Protein AF-A0A679JXE9-F1 (afdb_monomer)

pLDDT: mean 89.42, std 7.93, range [59.41, 96.56]

Foldseek 3Di:
DQALVNVLVVLVVVLVVLVVVCVVPDHDDPVSVVVNVVSVVVSVVSVVVNVVD

Radius of gyration: 12.74 Å; Cα contacts (8 Å, |Δi|>4): 27; chains: 1; bounding box: 30×15×38 Å

Organism: NCBI:txid570505

Mean predicted aligned error: 4.19 Å

Secondary structure (DSSP, 8-state):
---HHHHHHHHHHHHHHHHHHHHHHSSPPHHHHHHHHHHHHHHHHHHHHHHT-

Sequence (53 aa):
MVSFDMLIDDLEREKQALVQDTARRGPASYAVIDMLIALDLKIFALRTLSEDR

Nearest PDB structures (foldseek):
  2f6m-assembly2_C  TM=9.118E-01  e=3.358E+00  Saccharomyces cerevisiae
  3k9a-assembly1_A  TM=9.572E-01  e=7.949E+00  Human immunodeficiency virus 1

Structure (mmCIF, N/CA/C/O backbone):
data_AF-A0A679JXE9-F1
#
_entry.id   AF-A0A679JXE9-F1
#
loop_
_atom_site.group_PDB
_atom_site.id
_atom_site.type_symbol
_atom_site.label_atom_id
_atom_site.label_alt_id
_atom_site.label_comp_id
_atom_site.label_asym_id
_atom_site.label_entity_id
_atom_site.label_seq_id
_atom_site.pdbx_PDB_ins_code
_atom_site.Cartn_x
_atom_site.Cartn_y
_atom_site.Cartn_z
_atom_site.occupancy
_atom_site.B_iso_or_equiv
_atom_site.auth_seq_id
_atom_site.auth_comp_id
_atom_site.auth_asym_id
_atom_site.auth_atom_id
_atom_site.pdbx_PDB_model_num
ATOM 1 N N . MET A 1 1 ? -1.284 1.582 -23.394 1.00 60.59 1 MET A N 1
ATOM 2 C CA . MET A 1 1 ? -0.092 1.086 -22.673 1.00 60.59 1 MET A CA 1
ATOM 3 C C . MET A 1 1 ? -0.146 1.701 -21.289 1.00 60.59 1 MET A C 1
ATOM 5 O O . MET A 1 1 ? -0.215 2.917 -21.217 1.00 60.59 1 MET A O 1
ATOM 9 N N . VAL A 1 2 ? -0.227 0.896 -20.233 1.00 69.19 2 VAL A N 1
ATOM 10 C CA . VAL A 1 2 ? -0.187 1.396 -18.849 1.00 69.19 2 VAL A CA 1
ATOM 11 C C . VAL A 1 2 ? 1.289 1.531 -18.462 1.00 69.19 2 VAL A C 1
ATOM 13 O O . VAL A 1 2 ? 2.037 0.570 -18.648 1.00 69.19 2 VAL A O 1
ATOM 16 N N . SER A 1 3 ? 1.727 2.715 -18.021 1.00 86.12 3 SER A N 1
ATOM 17 C CA . SER A 1 3 ? 3.096 2.938 -17.531 1.00 86.12 3 SER A CA 1
ATOM 18 C C . SER A 1 3 ? 3.223 2.542 -16.059 1.00 86.12 3 SER A C 1
ATOM 20 O O . SER A 1 3 ? 2.223 2.476 -15.341 1.00 86.12 3 SER A O 1
ATOM 22 N N . PHE A 1 4 ? 4.453 2.293 -15.602 1.00 88.12 4 PHE A N 1
ATOM 23 C CA . PHE A 1 4 ? 4.712 2.072 -14.178 1.00 88.12 4 PHE A CA 1
ATOM 24 C C . PHE A 1 4 ? 4.288 3.279 -13.338 1.00 88.12 4 PHE A C 1
ATOM 26 O O . PHE A 1 4 ? 3.672 3.085 -12.297 1.00 88.12 4 PHE A O 1
ATOM 33 N N . ASP A 1 5 ? 4.494 4.498 -13.841 1.00 88.00 5 ASP A N 1
ATOM 34 C CA . ASP A 1 5 ? 4.069 5.725 -13.158 1.00 88.00 5 ASP A CA 1
ATOM 35 C C . ASP A 1 5 ? 2.550 5.787 -12.952 1.00 88.00 5 ASP A C 1
ATOM 37 O O . ASP A 1 5 ? 2.097 6.084 -11.852 1.00 88.00 5 ASP A O 1
ATOM 41 N N . MET A 1 6 ? 1.747 5.408 -13.958 1.00 91.62 6 MET A N 1
ATOM 42 C CA . MET A 1 6 ? 0.286 5.333 -13.799 1.00 91.62 6 MET A CA 1
ATOM 43 C C . MET A 1 6 ? -0.131 4.324 -12.720 1.00 91.62 6 MET A C 1
ATOM 45 O O . MET A 1 6 ? -1.045 4.596 -11.948 1.00 91.62 6 MET A O 1
ATOM 49 N N . LEU A 1 7 ? 0.536 3.166 -12.648 1.00 92.44 7 LEU A N 1
ATOM 50 C CA . LEU A 1 7 ? 0.247 2.158 -11.620 1.00 92.44 7 LEU A CA 1
ATOM 51 C C . LEU A 1 7 ? 0.658 2.627 -10.222 1.00 92.44 7 LEU A C 1
ATOM 53 O O . LEU A 1 7 ? -0.036 2.332 -9.251 1.00 92.44 7 LEU A O 1
ATOM 57 N N . ILE A 1 8 ? 1.779 3.339 -10.116 1.00 93.44 8 ILE A N 1
ATOM 58 C CA . ILE A 1 8 ? 2.249 3.930 -8.861 1.00 93.44 8 ILE A CA 1
ATOM 59 C C . ILE A 1 8 ? 1.238 4.970 -8.368 1.00 93.44 8 ILE A C 1
ATOM 61 O O . ILE A 1 8 ? 0.816 4.888 -7.215 1.00 93.44 8 ILE A O 1
ATOM 65 N N . ASP A 1 9 ? 0.794 5.876 -9.241 1.00 94.62 9 ASP A N 1
ATOM 66 C CA . ASP A 1 9 ? -0.192 6.911 -8.910 1.00 94.62 9 ASP A CA 1
ATOM 67 C C . ASP A 1 9 ? -1.524 6.312 -8.435 1.00 94.62 9 ASP A C 1
ATOM 69 O O . ASP A 1 9 ? -2.114 6.778 -7.455 1.00 94.62 9 ASP A O 1
ATOM 73 N N . ASP A 1 10 ? -2.007 5.262 -9.103 1.00 94.75 10 ASP A N 1
ATOM 74 C CA . ASP A 1 10 ? -3.252 4.592 -8.720 1.00 94.75 10 ASP A CA 1
ATOM 75 C C . ASP A 1 10 ? -3.137 3.913 -7.345 1.00 94.75 10 ASP A C 1
ATOM 77 O O . ASP A 1 10 ? -4.037 4.046 -6.510 1.00 94.75 10 ASP A O 1
ATOM 81 N N . LEU A 1 11 ? -2.013 3.248 -7.061 1.00 95.00 11 LEU A N 1
ATOM 82 C CA . LEU A 1 11 ? -1.774 2.621 -5.757 1.00 95.00 11 LEU A CA 1
ATOM 83 C C . LEU A 1 11 ? -1.589 3.658 -4.640 1.00 95.00 11 LEU A C 1
ATOM 85 O O . LEU A 1 11 ? -2.053 3.441 -3.518 1.00 95.00 11 LEU A O 1
ATOM 89 N N . GLU A 1 12 ? -0.956 4.799 -4.923 1.00 95.50 12 GLU A N 1
ATOM 90 C CA . GLU A 1 12 ? -0.862 5.906 -3.966 1.00 95.50 12 GLU A CA 1
ATOM 91 C C . GLU A 1 12 ? -2.239 6.490 -3.639 1.00 95.50 12 GLU A C 1
ATOM 93 O O . GLU A 1 12 ? -2.532 6.758 -2.468 1.00 95.50 12 GLU A O 1
ATOM 98 N N . ARG A 1 13 ? -3.118 6.624 -4.638 1.00 95.69 13 ARG A N 1
ATOM 99 C CA . ARG A 1 13 ? -4.511 7.042 -4.423 1.00 95.69 13 ARG A CA 1
ATOM 100 C C . ARG A 1 13 ? -5.286 6.039 -3.581 1.00 95.69 13 ARG A C 1
ATOM 102 O O . ARG A 1 13 ? -6.002 6.455 -2.671 1.00 95.69 13 ARG A O 1
ATOM 109 N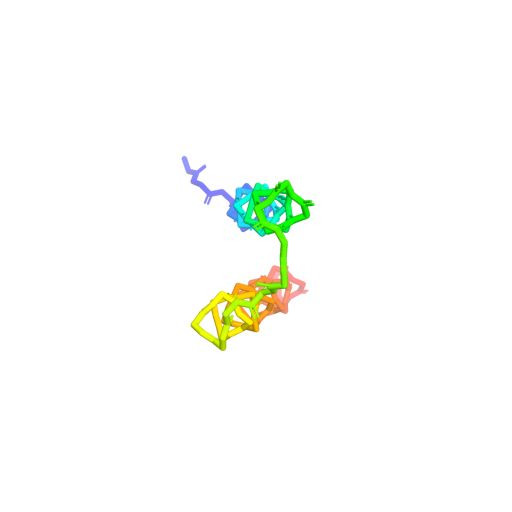 N . GLU A 1 14 ? -5.133 4.742 -3.841 1.00 95.00 14 GLU A N 1
ATOM 110 C CA . GLU A 1 14 ? -5.770 3.688 -3.043 1.00 95.00 14 GLU A CA 1
ATOM 111 C C . GLU A 1 14 ? -5.304 3.743 -1.582 1.00 95.00 14 GLU A C 1
ATOM 113 O O . GLU A 1 14 ? -6.126 3.769 -0.662 1.00 95.00 14 GLU A O 1
ATOM 118 N N . LYS A 1 15 ? -3.990 3.873 -1.361 1.00 94.00 15 LYS A N 1
ATOM 119 C CA . LYS A 1 15 ? -3.406 4.042 -0.026 1.00 94.00 15 LYS A CA 1
ATOM 120 C C . LYS A 1 15 ? -3.974 5.274 0.680 1.00 94.00 15 LYS A C 1
ATOM 122 O O . LYS A 1 15 ? -4.366 5.187 1.843 1.00 94.00 15 LYS A O 1
ATOM 127 N N . GLN A 1 16 ? -4.045 6.419 -0.001 1.00 93.56 16 GLN A N 1
ATOM 128 C CA . GLN A 1 16 ? -4.594 7.649 0.578 1.00 93.56 16 GLN A CA 1
ATOM 129 C C . GLN A 1 16 ? -6.080 7.522 0.916 1.00 93.56 16 GLN A C 1
ATOM 131 O O . GLN A 1 16 ? -6.496 7.968 1.987 1.00 93.56 16 GLN A O 1
ATOM 136 N N . ALA A 1 17 ? -6.875 6.908 0.039 1.00 93.19 17 ALA A N 1
ATOM 137 C CA . ALA A 1 17 ? -8.290 6.663 0.290 1.00 93.19 17 ALA A CA 1
ATOM 138 C C . ALA A 1 17 ? -8.483 5.783 1.530 1.00 93.19 17 ALA A C 1
ATOM 140 O O . ALA A 1 17 ? -9.317 6.098 2.380 1.00 93.19 17 ALA A O 1
ATOM 141 N N . LEU A 1 18 ? -7.660 4.739 1.668 1.00 91.00 18 LEU A N 1
ATOM 142 C CA . LEU A 1 18 ? -7.686 3.857 2.824 1.00 91.00 18 LEU A CA 1
ATOM 143 C C . LEU A 1 18 ? -7.342 4.627 4.105 1.00 91.00 18 LEU A C 1
ATOM 145 O O . LEU A 1 18 ? -8.139 4.608 5.032 1.00 91.00 18 LEU A O 1
ATOM 149 N N . VAL A 1 19 ? -6.243 5.396 4.131 1.00 90.94 19 VAL A N 1
ATOM 150 C CA . VAL A 1 19 ? -5.861 6.239 5.286 1.00 90.94 19 VAL A CA 1
ATOM 151 C C . VAL A 1 19 ? -6.967 7.224 5.675 1.00 90.94 19 VAL A C 1
ATOM 153 O O . VAL A 1 19 ? -7.233 7.412 6.863 1.00 90.94 19 VAL A O 1
ATOM 156 N N . GLN A 1 20 ? -7.618 7.858 4.697 1.00 91.00 20 GLN A N 1
ATOM 157 C CA . GLN A 1 20 ? -8.714 8.793 4.956 1.00 91.00 20 GLN A CA 1
ATOM 158 C C . GLN A 1 20 ? -9.950 8.099 5.532 1.00 91.00 20 GLN A C 1
ATOM 160 O O . GLN A 1 20 ? -10.594 8.654 6.424 1.00 91.00 20 GLN A O 1
ATOM 165 N N . ASP A 1 21 ? -10.293 6.905 5.046 1.00 89.19 21 ASP A N 1
ATOM 166 C CA . ASP A 1 21 ? -11.396 6.119 5.600 1.00 89.19 21 ASP A CA 1
ATOM 167 C C . ASP A 1 21 ? -11.100 5.716 7.050 1.00 89.19 21 ASP A C 1
ATOM 169 O O . ASP A 1 21 ? -11.953 5.897 7.922 1.00 89.19 21 ASP A O 1
ATOM 173 N N . THR A 1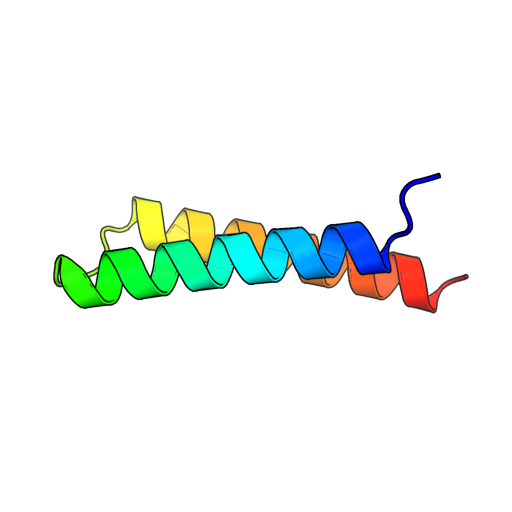 22 ? -9.864 5.302 7.347 1.00 88.00 22 THR A N 1
ATOM 174 C CA . THR A 1 22 ? -9.441 5.001 8.718 1.00 88.00 22 THR A CA 1
ATOM 175 C C . THR A 1 22 ? -9.510 6.232 9.611 1.00 88.00 22 THR A C 1
ATOM 177 O O . THR A 1 22 ? -10.119 6.186 10.675 1.00 88.00 22 THR A O 1
ATOM 180 N N . ALA A 1 23 ? -8.985 7.372 9.154 1.00 85.19 23 ALA A N 1
ATOM 181 C CA . ALA A 1 23 ? -9.044 8.627 9.902 1.00 85.19 23 ALA A CA 1
ATOM 182 C C . ALA A 1 23 ? -10.488 9.054 10.231 1.00 85.19 23 ALA A C 1
ATOM 184 O O . ALA A 1 23 ? -10.724 9.674 11.267 1.00 85.19 23 ALA A O 1
ATOM 185 N N . ARG A 1 24 ? -11.460 8.705 9.377 1.00 87.94 24 ARG A N 1
ATOM 186 C CA . ARG A 1 24 ? -12.889 8.982 9.597 1.00 87.94 24 ARG A CA 1
ATOM 187 C C . ARG A 1 24 ? -13.567 7.992 10.542 1.00 87.94 24 ARG A C 1
ATOM 189 O O . ARG A 1 24 ? -14.480 8.391 11.259 1.00 87.94 24 ARG A O 1
ATOM 196 N N . ARG A 1 25 ? -13.172 6.715 10.526 1.00 85.25 25 ARG A N 1
ATOM 197 C CA . ARG A 1 25 ? -13.849 5.633 11.270 1.00 85.25 25 ARG A CA 1
ATOM 198 C C . ARG A 1 25 ? -13.224 5.316 12.631 1.00 85.25 25 ARG A C 1
ATOM 200 O O . ARG A 1 25 ? -13.827 4.570 13.399 1.00 85.25 25 ARG A O 1
ATOM 207 N N . GLY A 1 26 ? -12.070 5.900 12.951 1.00 79.50 26 GLY A N 1
ATOM 208 C C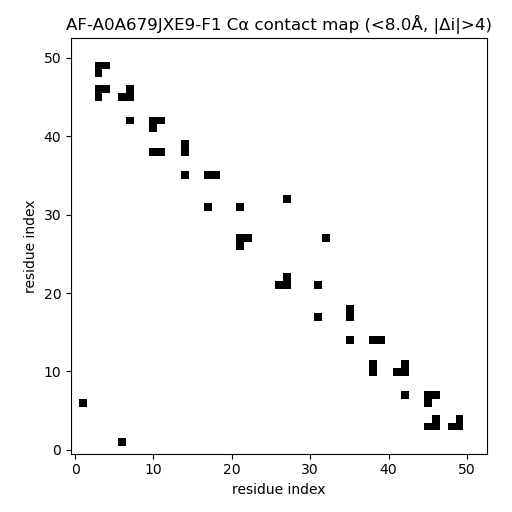A . GLY A 1 26 ? -11.381 5.715 14.228 1.00 79.50 26 GLY A CA 1
ATOM 209 C C . GLY A 1 26 ? -10.131 4.834 14.097 1.00 79.50 26 GLY A C 1
ATOM 210 O O . GLY A 1 26 ? -9.501 4.819 13.042 1.00 79.50 26 GLY A O 1
ATOM 211 N N . PRO A 1 27 ? -9.693 4.140 15.161 1.00 80.00 27 PRO A N 1
ATOM 212 C CA . PRO A 1 27 ? -8.434 3.402 15.131 1.00 80.00 27 PRO A CA 1
ATOM 213 C C . PRO A 1 27 ? -8.416 2.347 14.019 1.00 80.00 27 PRO A C 1
ATOM 215 O O . PRO A 1 27 ? -9.377 1.599 13.828 1.00 80.00 27 PRO A O 1
ATOM 218 N N . ALA A 1 28 ? -7.296 2.290 13.296 1.00 83.38 28 ALA A N 1
ATOM 219 C CA . ALA A 1 28 ? -7.076 1.317 12.238 1.00 83.38 28 ALA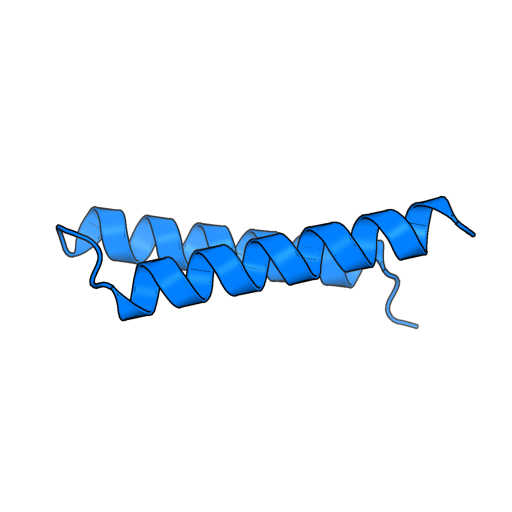 A CA 1
ATOM 220 C C . ALA A 1 28 ? -7.153 -0.105 12.788 1.00 83.38 28 ALA A C 1
ATOM 222 O O . ALA A 1 28 ? -6.483 -0.433 13.768 1.00 83.38 28 ALA A O 1
ATOM 223 N 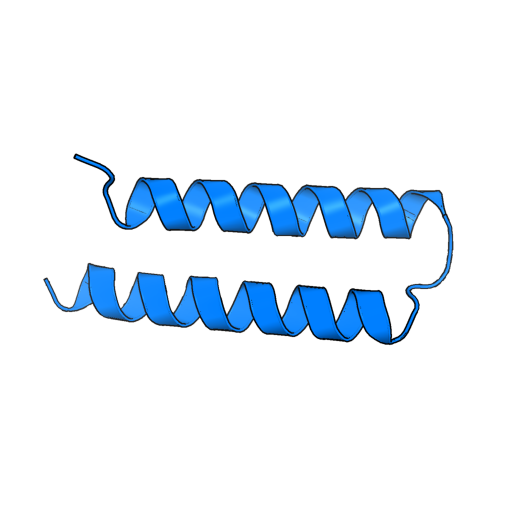N . SER A 1 29 ? -7.935 -0.966 12.137 1.00 89.06 29 SER A N 1
ATOM 224 C CA . SER A 1 29 ? -7.835 -2.397 12.400 1.00 89.06 29 SER A CA 1
ATOM 225 C C . SER A 1 29 ? -6.491 -2.917 11.889 1.00 89.06 29 SER A C 1
ATOM 227 O O . SER A 1 29 ? -5.923 -2.374 10.939 1.00 89.06 29 SER A O 1
ATOM 229 N N . TYR A 1 30 ? -5.998 -4.004 12.483 1.00 90.44 30 TYR A N 1
ATOM 230 C CA . TYR A 1 30 ? -4.778 -4.664 12.011 1.00 90.44 30 TYR A CA 1
ATOM 231 C C . TYR A 1 30 ? -4.842 -5.010 10.516 1.00 90.44 30 TYR A C 1
ATOM 233 O O . TYR A 1 30 ? -3.876 -4.782 9.804 1.00 90.44 30 TYR A O 1
ATOM 241 N N . ALA A 1 31 ? -6.014 -5.411 10.012 1.00 90.06 31 ALA A N 1
ATOM 242 C CA . ALA A 1 31 ? -6.214 -5.680 8.588 1.00 90.06 31 ALA A CA 1
ATOM 243 C C . ALA A 1 31 ? -5.981 -4.446 7.692 1.00 90.06 31 ALA A C 1
ATOM 245 O O . ALA A 1 31 ? -5.427 -4.568 6.602 1.00 90.06 31 ALA A O 1
ATOM 246 N N . VAL A 1 32 ? -6.381 -3.252 8.143 1.00 90.69 32 VAL A N 1
ATOM 247 C CA . VAL A 1 32 ? -6.125 -2.001 7.409 1.00 90.69 32 VAL A CA 1
ATOM 248 C C . VAL A 1 32 ? -4.635 -1.671 7.420 1.00 90.69 32 VAL A C 1
ATOM 250 O O . VAL A 1 32 ? -4.096 -1.249 6.400 1.00 90.69 32 VAL A O 1
ATOM 253 N N . ILE A 1 33 ? -3.958 -1.896 8.546 1.00 91.69 33 ILE A N 1
ATOM 254 C CA . ILE A 1 33 ? -2.509 -1.694 8.660 1.00 91.69 33 ILE A CA 1
ATOM 255 C C . ILE A 1 33 ? -1.762 -2.644 7.714 1.00 91.69 33 ILE A C 1
ATOM 257 O O . ILE A 1 33 ? -0.918 -2.186 6.946 1.00 91.69 33 ILE A O 1
ATOM 261 N N . ASP A 1 34 ? -2.117 -3.930 7.698 1.00 94.94 34 ASP A N 1
ATOM 262 C CA . ASP A 1 34 ? -1.522 -4.923 6.795 1.00 94.94 34 ASP A CA 1
ATOM 263 C C . ASP A 1 34 ? -1.718 -4.535 5.324 1.00 94.94 34 ASP A C 1
ATOM 265 O O . ASP A 1 34 ? -0.799 -4.642 4.509 1.00 94.94 34 ASP A O 1
ATOM 269 N N . MET A 1 35 ? -2.903 -4.025 4.980 1.00 93.69 35 MET A N 1
ATOM 270 C CA . MET A 1 35 ? -3.207 -3.571 3.625 1.00 93.69 35 MET A CA 1
ATOM 271 C C . MET A 1 35 ? -2.395 -2.328 3.232 1.00 93.69 35 MET A C 1
ATOM 273 O O . MET A 1 35 ? -1.887 -2.269 2.113 1.00 93.69 35 MET A O 1
ATOM 277 N N . LEU A 1 36 ? -2.199 -1.372 4.148 1.00 94.50 36 LEU A N 1
ATOM 278 C CA . LEU A 1 36 ? -1.330 -0.211 3.922 1.00 94.50 36 LEU A CA 1
ATOM 279 C C . LEU A 1 36 ? 0.129 -0.628 3.698 1.00 94.50 36 LEU A C 1
ATOM 281 O O . LEU A 1 36 ? 0.762 -0.138 2.765 1.00 94.50 36 LEU A O 1
ATOM 285 N N . ILE A 1 37 ? 0.638 -1.571 4.498 1.00 95.44 37 ILE A N 1
ATOM 286 C CA . ILE A 1 37 ? 1.990 -2.126 4.334 1.00 95.44 37 ILE A CA 1
ATOM 287 C C . ILE A 1 37 ? 2.123 -2.808 2.967 1.00 95.44 37 ILE A C 1
ATOM 289 O O . ILE A 1 37 ? 3.100 -2.587 2.252 1.00 95.44 37 ILE A O 1
ATOM 293 N N . ALA A 1 38 ? 1.135 -3.613 2.572 1.00 96.56 38 ALA A N 1
ATOM 294 C CA . ALA A 1 38 ? 1.146 -4.293 1.281 1.00 96.56 38 ALA A CA 1
ATOM 295 C C . ALA A 1 38 ? 1.129 -3.309 0.099 1.00 96.56 38 ALA A C 1
ATOM 297 O O . ALA A 1 38 ? 1.813 -3.544 -0.899 1.00 96.56 38 ALA A O 1
ATOM 298 N N . LEU A 1 39 ? 0.372 -2.212 0.201 1.00 95.88 39 LEU A N 1
ATOM 299 C CA . LEU A 1 39 ? 0.361 -1.151 -0.808 1.00 95.88 39 LEU A CA 1
ATOM 300 C C . LEU A 1 39 ? 1.722 -0.453 -0.899 1.00 95.88 39 LEU A C 1
ATOM 302 O O . LEU A 1 39 ? 2.238 -0.291 -2.003 1.00 95.88 39 LEU A O 1
ATOM 306 N N . ASP A 1 40 ? 2.345 -0.126 0.236 1.00 95.50 40 ASP A N 1
ATOM 307 C CA . ASP A 1 40 ? 3.679 0.485 0.257 1.00 95.50 40 ASP A CA 1
ATOM 308 C C . ASP A 1 40 ? 4.748 -0.411 -0.375 1.00 95.50 40 ASP A C 1
ATOM 310 O O . ASP A 1 40 ? 5.554 0.060 -1.178 1.00 95.50 40 ASP A O 1
ATOM 314 N N . LEU A 1 41 ? 4.720 -1.714 -0.088 1.00 96.50 41 LEU A N 1
ATOM 315 C CA . LEU A 1 41 ? 5.638 -2.675 -0.704 1.00 96.50 41 LEU A CA 1
ATOM 316 C C . LEU A 1 41 ? 5.456 -2.759 -2.225 1.00 96.50 41 LEU A C 1
ATOM 318 O O . LEU A 1 41 ? 6.442 -2.822 -2.960 1.00 96.50 41 LEU A O 1
ATOM 322 N N . LYS A 1 42 ? 4.209 -2.734 -2.713 1.00 95.44 42 LYS A N 1
ATOM 323 C CA . LYS A 1 42 ? 3.917 -2.741 -4.155 1.00 95.44 42 LYS A CA 1
ATOM 324 C C . LYS A 1 42 ? 4.407 -1.467 -4.836 1.00 95.44 42 LYS A C 1
ATOM 326 O O . LYS A 1 42 ? 5.048 -1.559 -5.879 1.00 95.44 42 LYS A O 1
ATOM 331 N N . ILE A 1 43 ? 4.141 -0.302 -4.244 1.00 95.19 43 ILE A N 1
ATOM 332 C CA . ILE A 1 43 ? 4.607 0.994 -4.757 1.00 95.19 43 ILE A CA 1
ATOM 333 C C . ILE A 1 43 ? 6.134 1.014 -4.818 1.00 95.19 43 ILE A C 1
ATOM 335 O O . ILE A 1 43 ? 6.702 1.390 -5.840 1.00 95.19 43 ILE A O 1
ATOM 339 N N . PHE A 1 44 ? 6.800 0.563 -3.752 1.00 94.69 44 PHE A N 1
ATOM 340 C CA . PHE A 1 44 ? 8.256 0.489 -3.701 1.00 94.69 44 PHE A CA 1
ATOM 341 C C . PHE A 1 44 ? 8.820 -0.411 -4.806 1.00 94.69 44 PHE A C 1
ATOM 343 O O . PHE A 1 44 ? 9.682 0.025 -5.562 1.00 94.69 44 PHE A O 1
ATOM 350 N N . ALA A 1 45 ? 8.282 -1.624 -4.963 1.00 94.31 45 ALA A N 1
ATOM 351 C CA . ALA A 1 45 ? 8.719 -2.544 -6.011 1.00 94.31 45 ALA A CA 1
ATOM 352 C C . ALA A 1 45 ? 8.531 -1.953 -7.417 1.00 94.31 45 ALA A C 1
ATOM 354 O O . ALA A 1 45 ? 9.420 -2.063 -8.258 1.00 94.31 45 ALA A O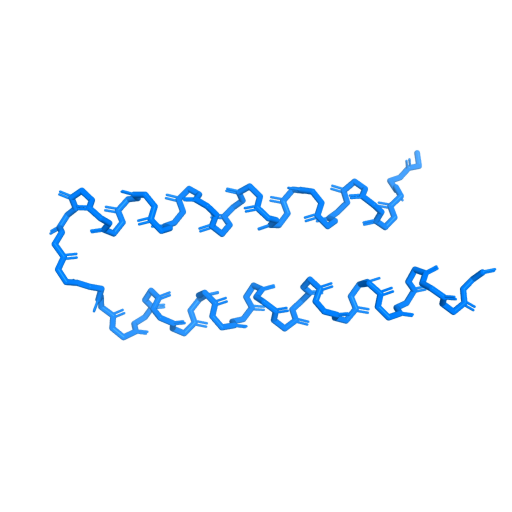 1
ATOM 355 N N . LEU A 1 46 ? 7.397 -1.294 -7.673 1.00 92.56 46 LEU A N 1
ATOM 356 C CA . LEU A 1 46 ? 7.136 -0.650 -8.960 1.00 92.56 46 LEU A CA 1
ATOM 357 C C . LEU A 1 46 ? 8.073 0.531 -9.220 1.00 92.56 46 LEU A C 1
ATOM 359 O O . LEU A 1 46 ? 8.522 0.686 -10.350 1.00 92.56 46 LEU A O 1
ATOM 363 N N . ARG A 1 47 ? 8.409 1.327 -8.196 1.00 92.00 47 ARG A N 1
ATOM 364 C CA . ARG A 1 47 ? 9.398 2.411 -8.311 1.00 92.00 47 ARG A CA 1
ATOM 365 C C . ARG A 1 47 ? 10.773 1.873 -8.672 1.00 92.00 47 ARG A C 1
ATOM 367 O O . ARG A 1 4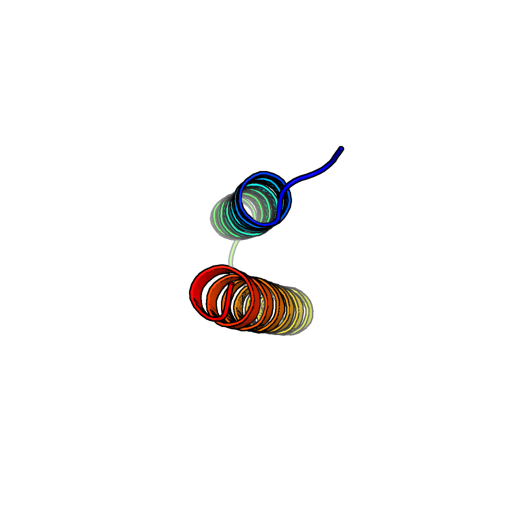7 ? 11.356 2.346 -9.639 1.00 92.00 47 ARG A O 1
ATOM 374 N N . THR A 1 48 ? 11.236 0.833 -7.979 1.00 92.56 48 THR A N 1
ATOM 375 C CA . THR A 1 48 ? 12.514 0.179 -8.294 1.00 92.56 48 THR A CA 1
ATOM 376 C C . THR A 1 48 ? 12.540 -0.354 -9.728 1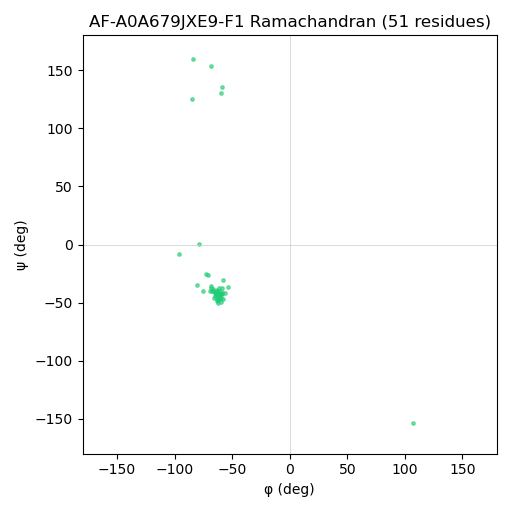.00 92.56 48 THR A C 1
ATOM 378 O O . THR A 1 48 ? 13.525 -0.172 -10.431 1.00 92.56 48 THR A O 1
ATOM 381 N N . LEU A 1 49 ? 11.449 -0.971 -10.194 1.00 88.25 49 LEU A N 1
ATOM 382 C CA . LEU A 1 49 ? 11.343 -1.468 -11.571 1.00 88.25 49 LEU A CA 1
ATOM 383 C C . LEU A 1 49 ? 11.229 -0.349 -12.621 1.00 88.25 49 LEU A C 1
ATOM 385 O O . LEU A 1 49 ? 11.571 -0.576 -13.780 1.00 88.25 49 LEU A O 1
ATOM 389 N N . SER A 1 50 ? 10.715 0.824 -12.241 1.00 86.38 50 SER A N 1
ATOM 390 C CA . SER A 1 50 ? 10.640 2.004 -13.111 1.00 86.38 50 SER A CA 1
ATOM 391 C C . SER A 1 50 ? 12.009 2.674 -13.265 1.00 86.38 50 SER A C 1
ATOM 393 O O . SER A 1 50 ? 12.364 3.072 -14.367 1.00 86.38 50 SER A O 1
ATOM 395 N N . GLU A 1 51 ? 12.792 2.752 -12.184 1.00 84.12 51 GLU A N 1
ATOM 396 C CA . GLU A 1 51 ? 14.140 3.344 -12.173 1.00 84.12 51 GLU A CA 1
ATOM 397 C C . GLU A 1 51 ? 15.200 2.478 -12.877 1.00 84.12 51 GLU A C 1
ATOM 399 O O . GLU A 1 51 ? 16.195 3.011 -13.360 1.00 84.12 51 GLU A O 1
ATOM 404 N N . ASP A 1 52 ? 14.995 1.159 -12.949 1.00 77.31 52 ASP A N 1
ATOM 405 C CA . ASP A 1 52 ? 15.896 0.209 -13.627 1.00 77.31 52 ASP A CA 1
ATOM 406 C C . ASP A 1 52 ? 15.731 0.192 -15.169 1.00 77.31 52 ASP A C 1
ATOM 408 O O . ASP A 1 52 ? 16.405 -0.570 -15.863 1.00 77.31 52 ASP A O 1
ATOM 412 N N . ARG A 1 53 ? 14.825 1.011 -15.728 1.00 59.41 53 ARG A N 1
ATOM 413 C CA . ARG A 1 53 ? 14.556 1.132 -17.174 1.00 59.41 53 ARG A CA 1
ATOM 414 C C . ARG A 1 53 ? 15.166 2.379 -17.799 1.00 59.41 53 ARG A C 1
ATOM 416 O O . ARG A 1 53 ? 15.596 2.255 -18.970 1.00 59.41 53 ARG A O 1
#

Solvent-accessible surface area (backbone atoms only — not comparable to full-atom values): 3082 Å²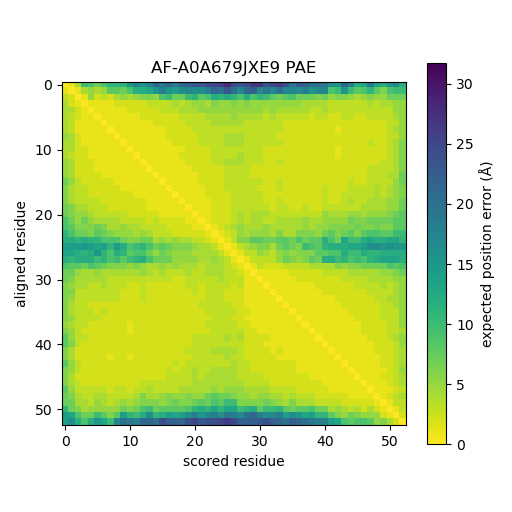 total; per-residue (Å²): 136,87,51,60,65,58,54,40,54,52,49,51,50,52,46,51,51,49,53,52,52,30,70,73,74,46,87,71,51,70,70,56,52,53,50,48,52,54,47,51,52,50,42,50,52,45,49,55,62,53,73,75,106